Protein AF-A0A4R0X5X4-F1 (afdb_monomer_lite)

Organism: NCBI:txid1245441

Sequence (130 aa):
MLVESDMLDAAVVGQITTDLLATRAASIAVMLTLIAARRMDLDKRLDLARGTSANPRRRALILLMLWPALEPCEYTKSAFKRLLPDNHPSLAWVNAGPRENAEDALIDDLGDPAICREVLSWLNPGEAKS

Foldseek 3Di:
DLVCLVVDDPVVLVPLALVNLVPDFLLVSLVNLLSNLQPPDLVVNLRRLLSQLVDQARNLSLLSSLACVSVDDPVSLVSSCVSDPPPQQSSVLRVVAAPAQDDLVSCPRRHPSRNSVSSSVVRHDDDPPD

pLDDT: mean 85.96, std 11.37, range [34.91, 97.0]

Structure (mmCIF, N/CA/C/O backbone):
data_AF-A0A4R0X5X4-F1
#
_entry.id   AF-A0A4R0X5X4-F1
#
loop_
_atom_site.group_PDB
_atom_site.id
_atom_site.type_symbol
_atom_site.label_atom_id
_atom_site.label_alt_id
_atom_site.label_comp_id
_atom_site.label_asym_id
_atom_site.label_entity_id
_atom_site.label_seq_id
_atom_site.pdbx_PDB_ins_code
_atom_site.Cartn_x
_atom_site.Cartn_y
_atom_site.Cartn_z
_atom_site.occupancy
_atom_site.B_iso_or_equiv
_atom_site.auth_seq_id
_atom_site.auth_comp_id
_atom_site.auth_asym_id
_atom_site.auth_atom_id
_atom_site.pdbx_PDB_model_num
ATO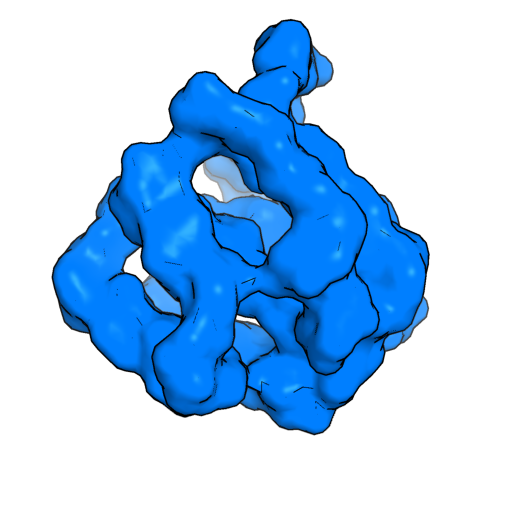M 1 N N . MET A 1 1 ? -9.105 12.149 -11.177 1.00 53.94 1 MET A N 1
ATOM 2 C CA . MET A 1 1 ? -9.581 11.644 -9.850 1.00 53.94 1 MET A CA 1
ATOM 3 C C . MET A 1 1 ? -8.776 12.078 -8.595 1.00 53.94 1 MET A C 1
ATOM 5 O O . MET A 1 1 ? -9.382 12.543 -7.638 1.00 53.94 1 MET A O 1
ATOM 9 N N . LEU A 1 2 ? -7.438 11.948 -8.521 1.00 61.84 2 LEU A N 1
ATOM 10 C CA . LEU A 1 2 ? -6.662 12.328 -7.307 1.00 61.84 2 LEU A CA 1
ATOM 11 C C . LEU A 1 2 ? -6.601 13.845 -7.036 1.00 61.84 2 LEU A C 1
ATOM 13 O O . LEU A 1 2 ? -6.479 14.256 -5.886 1.00 61.84 2 LEU A O 1
ATOM 17 N N . VAL A 1 3 ? -6.712 14.669 -8.079 1.00 62.16 3 VAL A N 1
ATOM 18 C CA . VAL A 1 3 ? -6.726 16.143 -7.985 1.00 62.16 3 VAL A CA 1
ATOM 19 C C . VAL A 1 3 ? -7.959 16.648 -7.227 1.00 62.16 3 VAL A C 1
ATOM 21 O O . VAL A 1 3 ? -7.859 17.557 -6.413 1.00 62.16 3 VAL A O 1
ATOM 24 N N . GLU A 1 4 ? -9.114 16.005 -7.408 1.00 70.88 4 GLU A N 1
ATOM 25 C CA . GLU A 1 4 ? -10.350 16.364 -6.696 1.00 70.88 4 GLU A CA 1
ATOM 26 C C . GLU A 1 4 ? -10.308 15.974 -5.217 1.00 70.88 4 GLU A C 1
ATOM 28 O O . GLU A 1 4 ? -11.067 16.510 -4.410 1.00 70.88 4 GLU A O 1
ATOM 33 N N . SER A 1 5 ? -9.386 15.079 -4.833 1.00 73.69 5 SER A N 1
ATOM 34 C CA . SER A 1 5 ? -9.227 14.707 -3.430 1.00 73.69 5 SER A CA 1
ATOM 35 C C . SER A 1 5 ? -8.875 15.904 -2.563 1.00 73.69 5 SER A C 1
ATOM 37 O O . SER A 1 5 ? -9.181 15.836 -1.383 1.00 73.69 5 SER A O 1
ATOM 39 N N . ASP A 1 6 ? -8.318 16.989 -3.121 1.00 75.75 6 ASP A N 1
ATOM 40 C CA . ASP A 1 6 ? -7.972 18.230 -2.418 1.00 75.75 6 ASP A CA 1
ATOM 41 C C . ASP A 1 6 ? -9.215 18.947 -1.835 1.00 75.75 6 ASP A C 1
ATOM 43 O O . ASP A 1 6 ? -9.098 19.687 -0.857 1.00 75.75 6 ASP A O 1
ATOM 47 N N . MET A 1 7 ? -10.419 18.640 -2.341 1.00 81.50 7 MET A N 1
ATOM 48 C CA . MET A 1 7 ? -11.700 19.138 -1.818 1.00 81.50 7 MET A CA 1
ATOM 49 C C . MET A 1 7 ? -12.227 18.358 -0.603 1.00 81.50 7 MET A C 1
ATOM 51 O O . MET A 1 7 ? -13.178 18.800 0.039 1.00 81.50 7 MET A O 1
ATOM 55 N N . LEU A 1 8 ? -11.646 17.196 -0.281 1.00 83.38 8 LEU A N 1
ATOM 56 C CA . LEU A 1 8 ? -12.080 16.407 0.872 1.00 83.38 8 LEU A CA 1
ATOM 57 C C . LEU A 1 8 ? -11.698 17.098 2.182 1.00 83.38 8 LEU A C 1
ATOM 59 O O . LEU A 1 8 ? -10.562 17.557 2.348 1.00 83.38 8 LEU A O 1
ATOM 63 N N . ASP A 1 9 ? -12.646 17.109 3.115 1.00 87.19 9 ASP A N 1
ATOM 64 C CA . ASP A 1 9 ? -12.456 17.632 4.462 1.00 87.19 9 ASP A CA 1
ATOM 65 C C . ASP A 1 9 ? -11.464 16.767 5.262 1.00 87.19 9 ASP A C 1
ATOM 67 O O . ASP A 1 9 ? -11.450 15.534 5.160 1.00 87.19 9 ASP A O 1
ATOM 71 N N . ALA A 1 10 ? -10.635 17.410 6.087 1.00 85.69 10 ALA A N 1
ATOM 72 C CA . ALA A 1 10 ? -9.619 16.730 6.888 1.00 85.69 10 ALA A CA 1
ATOM 73 C C . ALA A 1 10 ? -10.216 15.707 7.873 1.00 85.69 10 ALA A C 1
ATOM 75 O O . ALA A 1 10 ? -9.584 14.685 8.143 1.00 85.69 10 ALA A O 1
ATOM 76 N N . ALA A 1 11 ? -11.434 15.930 8.372 1.00 88.50 11 ALA A N 1
ATOM 77 C CA . ALA A 1 11 ? -12.153 14.984 9.218 1.00 88.50 11 ALA A CA 1
ATOM 78 C C . ALA A 1 11 ? -12.600 13.737 8.443 1.00 88.50 11 ALA A C 1
ATOM 80 O O . ALA A 1 11 ? -12.641 12.650 9.015 1.00 88.50 11 ALA A O 1
ATOM 81 N N . VAL A 1 12 ? -12.896 13.858 7.144 1.00 89.62 12 VAL A N 1
ATOM 82 C CA . VAL A 1 12 ? -13.203 12.705 6.280 1.00 89.62 12 VAL A CA 1
ATOM 83 C C . VAL A 1 12 ? -11.932 11.911 5.996 1.00 89.62 12 VAL A C 1
ATOM 85 O O . VAL A 1 12 ? -11.920 10.693 6.150 1.00 89.62 12 VAL A O 1
ATOM 88 N N . VAL A 1 13 ? -10.832 12.590 5.659 1.00 91.44 13 VAL A N 1
ATOM 89 C CA . VAL A 1 13 ? -9.526 11.934 5.465 1.00 91.44 13 VAL A CA 1
ATOM 90 C C . VAL A 1 13 ? -9.066 11.242 6.754 1.00 91.44 13 VAL A C 1
ATOM 92 O O . VAL A 1 13 ? -8.548 10.130 6.704 1.00 91.44 13 VAL A O 1
ATOM 95 N N . GLY A 1 14 ? -9.312 11.853 7.915 1.00 90.31 14 GLY A N 1
ATOM 96 C CA . GLY A 1 14 ? -8.992 11.286 9.226 1.00 90.31 14 GLY A CA 1
ATOM 97 C C . GLY A 1 14 ? -9.749 10.000 9.579 1.00 90.31 14 GLY A C 1
ATOM 98 O O . GLY A 1 14 ? -9.326 9.290 10.485 1.00 90.31 14 GLY A O 1
ATOM 99 N N . GLN A 1 15 ? -10.827 9.662 8.862 1.00 94.31 15 GLN A N 1
ATOM 100 C CA . GLN A 1 15 ? -11.547 8.392 9.033 1.00 94.31 15 GLN A CA 1
ATOM 101 C C . GLN A 1 15 ? -10.900 7.224 8.277 1.00 94.31 15 GLN A C 1
ATOM 103 O O . GLN A 1 15 ? -11.337 6.080 8.420 1.00 94.31 15 GLN A O 1
ATOM 108 N N . ILE A 1 16 ? -9.865 7.476 7.470 1.00 96.25 16 ILE A N 1
ATOM 109 C CA . ILE A 1 16 ? -9.124 6.415 6.791 1.00 96.25 16 ILE A CA 1
ATOM 110 C C . ILE A 1 16 ? -8.199 5.745 7.808 1.00 96.25 16 ILE A C 1
ATOM 112 O O . ILE A 1 16 ? -7.167 6.288 8.191 1.00 96.25 16 ILE A O 1
ATOM 116 N N . THR A 1 17 ? -8.579 4.548 8.242 1.00 96.38 17 THR A N 1
ATOM 117 C CA . THR A 1 17 ? -7.844 3.758 9.236 1.00 96.38 17 THR A CA 1
ATOM 118 C C . THR A 1 17 ? -7.321 2.453 8.647 1.00 96.38 17 THR A C 1
ATOM 120 O O . THR A 1 17 ? -7.784 1.988 7.602 1.00 96.38 17 THR A O 1
ATOM 123 N N . THR A 1 18 ? -6.382 1.817 9.348 1.00 96.62 18 THR A N 1
ATOM 124 C CA . THR A 1 18 ? -5.861 0.490 8.987 1.00 96.62 18 THR A CA 1
ATOM 125 C C . THR A 1 18 ? -6.980 -0.544 8.860 1.00 96.62 18 THR A C 1
ATOM 127 O O . THR A 1 18 ? -7.013 -1.295 7.887 1.00 96.62 18 THR A O 1
ATOM 130 N N . ASP A 1 19 ? -7.937 -0.547 9.791 1.00 96.75 19 ASP A N 1
ATOM 131 C CA . ASP A 1 19 ? -9.076 -1.473 9.774 1.00 96.75 19 ASP A CA 1
ATOM 132 C C . ASP A 1 19 ? -9.980 -1.242 8.561 1.00 96.75 19 ASP A C 1
ATOM 134 O O . ASP A 1 19 ? -10.474 -2.190 7.939 1.00 96.75 19 ASP A O 1
ATOM 138 N N . LEU A 1 20 ? -10.159 0.024 8.170 1.00 96.50 20 LEU A N 1
ATOM 139 C CA . LEU A 1 20 ? -10.897 0.359 6.963 1.00 96.50 20 LEU A CA 1
ATOM 140 C C . LEU A 1 20 ? -10.180 -0.190 5.721 1.00 96.50 20 LEU A C 1
ATOM 142 O O . LEU A 1 20 ? -10.811 -0.840 4.891 1.00 96.50 20 LEU A O 1
ATOM 146 N N . LEU A 1 21 ? -8.861 -0.012 5.609 1.00 96.94 21 LEU A N 1
ATOM 147 C CA . LEU A 1 21 ? -8.088 -0.576 4.494 1.00 96.94 21 LEU A CA 1
ATOM 148 C C . LEU A 1 21 ? -8.099 -2.114 4.489 1.00 96.94 21 LEU A C 1
ATOM 150 O O . LEU A 1 21 ? -8.141 -2.735 3.426 1.00 96.94 21 LEU A O 1
ATOM 154 N N . ALA A 1 22 ? -8.102 -2.738 5.668 1.00 96.19 22 ALA A N 1
ATOM 155 C CA . ALA A 1 22 ? -8.101 -4.189 5.816 1.00 96.19 22 ALA A CA 1
ATOM 156 C C . ALA A 1 22 ? -9.417 -4.842 5.370 1.00 96.19 22 ALA A C 1
ATOM 158 O O . ALA A 1 22 ? -9.396 -5.947 4.820 1.00 96.19 22 ALA A O 1
ATOM 159 N N . THR A 1 23 ? -10.548 -4.167 5.579 1.00 96.06 23 THR A N 1
ATOM 160 C CA . THR A 1 23 ? -11.895 -4.731 5.376 1.00 96.06 23 THR A CA 1
ATOM 161 C C . THR A 1 23 ? -12.521 -4.385 4.028 1.00 96.06 23 THR A C 1
ATOM 163 O O . THR A 1 23 ? -13.427 -5.085 3.574 1.00 96.06 23 THR A O 1
ATOM 166 N N . ARG A 1 24 ? -12.060 -3.327 3.353 1.00 97.00 24 ARG A N 1
ATOM 167 C CA . ARG A 1 24 ? -12.643 -2.885 2.077 1.00 97.00 24 ARG A CA 1
ATOM 168 C C . ARG A 1 24 ? -12.146 -3.697 0.882 1.00 97.00 24 ARG A C 1
ATOM 170 O O . ARG A 1 24 ? -11.086 -4.328 0.911 1.00 97.00 24 ARG A O 1
ATOM 177 N N . ALA A 1 25 ? -12.927 -3.663 -0.198 1.00 96.88 25 ALA A N 1
ATOM 178 C CA . ALA A 1 25 ? -12.529 -4.227 -1.486 1.00 96.88 25 ALA A CA 1
ATOM 179 C C . ALA A 1 25 ? -11.194 -3.625 -1.961 1.00 96.88 25 ALA A C 1
ATOM 181 O O . ALA A 1 25 ? -10.866 -2.494 -1.603 1.00 96.88 25 ALA A O 1
ATOM 182 N N . ALA A 1 26 ? -10.426 -4.378 -2.754 1.00 96.00 26 ALA A N 1
ATOM 183 C CA . ALA A 1 26 ? -9.070 -3.997 -3.152 1.00 96.00 26 ALA A CA 1
ATOM 184 C C . ALA A 1 26 ? -8.999 -2.613 -3.823 1.00 96.00 26 ALA A C 1
ATOM 186 O O . ALA A 1 26 ? -8.217 -1.771 -3.387 1.00 96.00 26 ALA A O 1
ATOM 187 N N . SER A 1 27 ? -9.884 -2.351 -4.787 1.00 95.06 27 SER A N 1
ATOM 188 C CA . SER A 1 27 ? -9.979 -1.067 -5.491 1.00 95.06 27 SER A CA 1
ATOM 189 C C . SER A 1 27 ? -10.273 0.108 -4.550 1.00 95.06 27 SER A C 1
ATOM 191 O O . SER A 1 27 ? -9.648 1.163 -4.642 1.00 95.06 27 SER A O 1
ATOM 193 N N . ILE A 1 28 ? -11.178 -0.084 -3.583 1.00 95.62 28 ILE A N 1
ATOM 194 C CA . ILE A 1 28 ? -11.510 0.934 -2.575 1.00 95.62 28 ILE A CA 1
ATOM 195 C C . ILE A 1 28 ? -10.316 1.173 -1.647 1.00 95.62 28 ILE A C 1
ATOM 197 O O . ILE A 1 28 ? -9.969 2.321 -1.389 1.00 95.62 28 ILE A O 1
ATOM 201 N N . ALA A 1 29 ? -9.675 0.111 -1.155 1.00 96.81 29 ALA A N 1
ATOM 202 C CA . ALA A 1 29 ? -8.514 0.230 -0.277 1.00 96.81 29 ALA A CA 1
ATOM 203 C C . ALA A 1 29 ? -7.377 1.004 -0.963 1.00 96.81 29 ALA A C 1
ATOM 205 O O . ALA A 1 29 ? -6.842 1.934 -0.372 1.00 96.81 29 ALA A O 1
ATOM 206 N N . VAL A 1 30 ? -7.083 0.698 -2.229 1.00 95.00 30 VAL A N 1
ATOM 207 C CA . VAL A 1 30 ? -6.085 1.416 -3.036 1.00 95.00 30 VAL A CA 1
ATOM 208 C C . VAL A 1 30 ? -6.420 2.901 -3.184 1.00 95.00 30 VAL A C 1
ATOM 210 O O . VAL A 1 30 ? -5.559 3.748 -2.944 1.00 95.00 30 VAL A O 1
ATOM 213 N N . MET A 1 31 ? -7.671 3.240 -3.501 1.00 93.44 31 MET A N 1
ATOM 214 C CA . MET A 1 31 ? -8.106 4.638 -3.598 1.00 93.44 31 MET A CA 1
ATOM 215 C C . MET A 1 31 ? -7.962 5.388 -2.271 1.00 93.44 31 MET A C 1
ATOM 217 O O . MET A 1 31 ? -7.438 6.502 -2.240 1.00 93.44 31 MET A O 1
ATOM 221 N N . LEU A 1 32 ? -8.381 4.775 -1.162 1.00 95.19 32 LEU A N 1
ATOM 222 C CA . LEU A 1 32 ? -8.238 5.361 0.171 1.00 95.19 32 LEU A CA 1
ATOM 223 C C . LEU A 1 32 ? -6.764 5.534 0.556 1.00 95.19 32 LEU A C 1
ATOM 225 O O . LEU A 1 32 ? -6.397 6.564 1.116 1.00 95.19 32 LEU A O 1
ATOM 229 N N . THR A 1 33 ? -5.907 4.571 0.214 1.00 95.31 33 THR A N 1
ATOM 230 C CA . THR A 1 33 ? -4.457 4.667 0.408 1.00 95.31 33 THR A CA 1
ATOM 231 C C . THR A 1 33 ? -3.866 5.844 -0.360 1.00 95.31 33 THR A C 1
ATOM 233 O O . THR A 1 33 ? -3.084 6.592 0.216 1.00 95.31 33 THR A O 1
ATOM 236 N N . LEU A 1 34 ? -4.254 6.057 -1.620 1.00 92.12 34 LEU A N 1
ATOM 237 C CA . LEU A 1 34 ? -3.783 7.191 -2.422 1.00 92.12 34 LEU A CA 1
ATOM 238 C C . LEU A 1 34 ? -4.248 8.538 -1.849 1.00 92.12 34 LEU A C 1
ATOM 240 O O . LEU A 1 34 ? -3.454 9.474 -1.755 1.00 92.12 34 LEU A O 1
ATOM 244 N N . ILE A 1 35 ? -5.507 8.629 -1.406 1.00 92.12 35 ILE A N 1
ATOM 245 C CA . ILE A 1 35 ? -6.035 9.823 -0.728 1.00 92.12 35 ILE A CA 1
ATOM 246 C C . ILE A 1 35 ? -5.245 10.095 0.555 1.00 92.12 35 ILE A C 1
ATOM 248 O O . ILE A 1 35 ? -4.789 11.218 0.769 1.00 92.12 35 ILE A O 1
ATOM 252 N N . ALA A 1 36 ? -5.027 9.075 1.388 1.00 92.44 36 ALA A N 1
ATOM 253 C CA . ALA A 1 36 ? -4.240 9.195 2.612 1.00 92.44 36 ALA A CA 1
ATOM 254 C C . ALA A 1 36 ? -2.796 9.630 2.315 1.00 92.44 36 ALA A C 1
ATOM 256 O O . ALA A 1 36 ? -2.270 10.546 2.946 1.00 92.44 36 ALA A O 1
ATOM 257 N N . ALA A 1 37 ? -2.177 9.027 1.303 1.00 90.00 37 ALA A N 1
ATOM 258 C CA . ALA A 1 37 ? -0.820 9.332 0.887 1.00 90.00 37 ALA A CA 1
ATOM 259 C C . ALA A 1 37 ? -0.657 10.745 0.305 1.00 90.00 37 ALA A C 1
ATOM 261 O O . ALA A 1 37 ? 0.447 11.276 0.310 1.00 90.00 37 ALA A O 1
ATOM 262 N N . ARG A 1 38 ? -1.732 11.381 -0.167 1.00 87.69 38 ARG A N 1
ATOM 263 C CA . ARG A 1 38 ? -1.704 12.776 -0.625 1.00 87.69 38 ARG A CA 1
ATOM 264 C C . ARG A 1 38 ? -2.075 13.767 0.478 1.00 87.69 38 ARG A C 1
ATOM 266 O O . ARG A 1 38 ? -1.434 14.805 0.598 1.00 87.69 38 ARG A O 1
ATOM 273 N N . ARG A 1 39 ? -3.112 13.468 1.265 1.00 89.44 39 ARG A N 1
ATOM 274 C CA . ARG A 1 39 ? -3.777 14.449 2.142 1.00 89.44 39 ARG A CA 1
ATOM 275 C C . ARG A 1 39 ? -3.398 14.348 3.619 1.00 89.44 39 ARG A C 1
ATOM 277 O O . ARG A 1 39 ? -3.545 15.339 4.327 1.00 89.44 39 ARG A O 1
ATOM 284 N N . MET A 1 40 ? -2.953 13.189 4.109 1.00 90.06 40 MET A N 1
ATOM 285 C CA . MET A 1 40 ? -2.568 13.065 5.52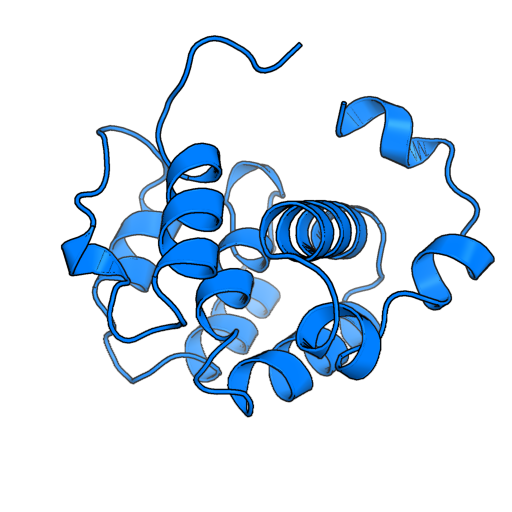0 1.00 90.06 40 MET A CA 1
ATOM 286 C C . MET A 1 40 ? -1.227 13.730 5.793 1.00 90.06 40 MET A C 1
ATOM 288 O O . MET A 1 40 ? -0.313 13.662 4.965 1.00 90.06 40 MET A O 1
ATOM 292 N N . ASP A 1 41 ? -1.100 14.286 6.996 1.00 88.06 41 ASP A N 1
ATOM 293 C CA . ASP A 1 41 ? 0.196 14.611 7.576 1.00 88.06 41 ASP A CA 1
ATOM 294 C C . ASP A 1 41 ? 1.082 13.359 7.703 1.00 88.06 41 ASP A C 1
ATOM 296 O O . ASP A 1 41 ? 0.627 12.213 7.610 1.00 88.06 41 ASP A O 1
ATOM 300 N N . LEU A 1 42 ? 2.382 13.596 7.861 1.00 85.19 42 LEU A N 1
ATOM 301 C CA . LEU A 1 42 ? 3.386 12.541 7.853 1.00 85.19 42 LEU A CA 1
ATOM 302 C C . LEU A 1 42 ? 3.176 11.520 8.979 1.00 85.19 42 LEU A C 1
ATOM 304 O O . LEU A 1 42 ? 3.313 10.324 8.727 1.00 85.19 42 LEU A O 1
ATOM 308 N N . ASP A 1 43 ? 2.824 11.974 10.181 1.00 88.12 43 ASP A N 1
ATOM 309 C CA . ASP A 1 43 ? 2.691 11.110 11.355 1.00 88.12 43 ASP A CA 1
ATOM 310 C C . ASP A 1 43 ? 1.518 10.142 11.188 1.00 88.12 43 ASP A C 1
ATOM 312 O O . ASP A 1 43 ? 1.697 8.925 11.278 1.00 88.12 43 ASP A O 1
ATOM 316 N N . LYS A 1 44 ? 0.338 10.648 10.804 1.00 91.12 44 LYS A N 1
ATOM 317 C CA . LYS A 1 44 ? -0.829 9.796 10.525 1.00 91.12 44 LYS A CA 1
ATOM 318 C C . LYS A 1 44 ? -0.576 8.832 9.376 1.00 91.12 44 LYS A C 1
ATOM 320 O O . LYS A 1 44 ? -1.004 7.679 9.423 1.00 91.12 44 LYS A O 1
ATOM 325 N N . ARG A 1 45 ? 0.131 9.285 8.339 1.00 91.12 45 ARG A N 1
ATOM 326 C CA . ARG A 1 45 ? 0.483 8.432 7.201 1.00 91.12 45 ARG A CA 1
ATOM 327 C C . ARG A 1 45 ? 1.429 7.309 7.619 1.00 91.12 45 ARG A C 1
ATOM 329 O O . ARG A 1 45 ? 1.252 6.182 7.165 1.00 91.12 45 ARG A O 1
ATOM 336 N N . LEU A 1 46 ? 2.409 7.597 8.477 1.00 90.38 46 LEU A N 1
ATOM 337 C CA . LEU A 1 46 ? 3.325 6.596 9.026 1.00 90.38 46 LEU A CA 1
ATOM 338 C C . LEU A 1 46 ? 2.594 5.576 9.897 1.00 90.38 46 LEU A C 1
ATOM 340 O O . LEU A 1 46 ? 2.862 4.382 9.778 1.00 90.38 46 LEU A O 1
ATOM 344 N N . ASP A 1 47 ? 1.655 6.015 10.729 1.00 92.81 47 ASP A N 1
ATOM 345 C CA . ASP A 1 47 ? 0.866 5.109 11.562 1.00 92.81 47 ASP A CA 1
ATOM 346 C C . ASP A 1 47 ? -0.040 4.204 10.721 1.00 92.81 47 ASP A C 1
ATOM 348 O O . ASP A 1 47 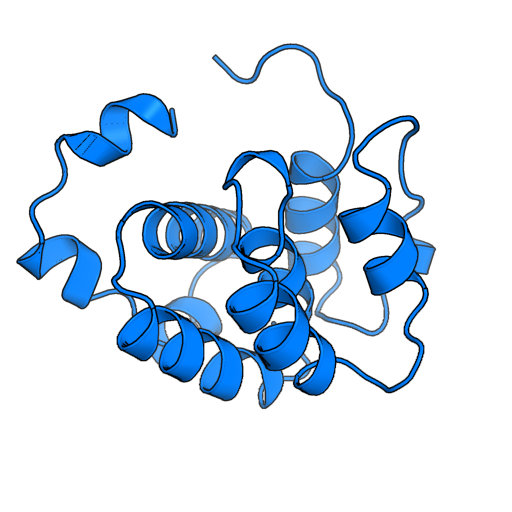? -0.078 2.988 10.936 1.00 92.81 47 ASP A O 1
ATOM 352 N N . LEU A 1 48 ? -0.680 4.757 9.686 1.00 94.50 48 LEU A N 1
ATOM 353 C CA . LEU A 1 48 ? -1.452 3.977 8.720 1.00 94.50 48 LEU A CA 1
ATOM 354 C C . LEU A 1 48 ? -0.567 2.957 7.985 1.00 94.50 48 LEU A C 1
ATOM 356 O O . LEU A 1 48 ? -0.960 1.802 7.804 1.00 94.50 48 LEU A O 1
ATOM 360 N N . ALA A 1 49 ? 0.648 3.352 7.598 1.00 93.12 49 ALA A N 1
ATOM 361 C CA . ALA A 1 49 ? 1.604 2.478 6.927 1.00 93.12 49 ALA A CA 1
ATOM 362 C C . ALA A 1 49 ? 2.092 1.338 7.828 1.00 93.12 49 ALA A C 1
ATOM 364 O O . ALA A 1 49 ? 2.157 0.196 7.377 1.00 93.12 49 ALA A O 1
ATOM 365 N N . ARG A 1 50 ? 2.383 1.622 9.104 1.00 93.62 50 ARG A N 1
ATOM 366 C CA . ARG A 1 50 ? 2.763 0.613 10.110 1.00 93.62 50 ARG A CA 1
ATOM 367 C C . ARG A 1 50 ? 1.647 -0.397 10.343 1.00 93.62 50 ARG A C 1
ATOM 369 O O . ARG A 1 50 ? 1.896 -1.597 10.368 1.00 93.62 50 ARG A O 1
ATOM 376 N N . GLY A 1 51 ? 0.409 0.074 10.488 1.00 94.31 51 GLY A N 1
ATOM 377 C CA . GLY A 1 51 ? -0.734 -0.824 10.627 1.00 94.31 51 GLY A CA 1
ATOM 378 C C . GLY A 1 51 ? -0.930 -1.692 9.382 1.00 94.31 51 GLY A C 1
ATOM 379 O O . GLY A 1 51 ? -1.181 -2.892 9.479 1.00 94.31 51 GLY A O 1
ATOM 380 N N . THR A 1 52 ? -0.761 -1.100 8.202 1.00 94.50 52 THR A N 1
ATOM 381 C CA . THR A 1 52 ? -0.913 -1.805 6.925 1.00 94.50 52 THR A CA 1
ATOM 382 C C . THR A 1 52 ? 0.202 -2.827 6.692 1.00 94.50 52 THR A C 1
ATOM 384 O O . THR A 1 52 ? -0.070 -3.910 6.179 1.00 94.50 52 THR A O 1
ATOM 387 N N . SER A 1 53 ? 1.440 -2.541 7.110 1.00 93.44 53 SER A N 1
ATOM 388 C CA . SER A 1 53 ? 2.577 -3.459 6.948 1.00 93.44 53 SER A CA 1
ATOM 389 C C . SER A 1 53 ? 2.463 -4.735 7.771 1.00 93.44 53 SER A C 1
ATOM 391 O O . SER A 1 53 ? 2.899 -5.804 7.322 1.00 93.44 53 SER A O 1
ATOM 393 N N . ALA A 1 54 ? 1.821 -4.633 8.936 1.00 93.12 54 ALA A N 1
ATOM 394 C CA . ALA A 1 54 ? 1.506 -5.759 9.801 1.00 93.12 54 ALA A CA 1
ATOM 395 C C . ALA A 1 54 ? 0.457 -6.706 9.190 1.00 93.12 54 ALA A C 1
ATOM 397 O O . ALA A 1 54 ? 0.369 -7.861 9.604 1.00 93.12 54 ALA A O 1
ATOM 398 N N . ASN A 1 55 ? -0.313 -6.259 8.190 1.00 94.69 55 ASN A N 1
ATOM 399 C CA . ASN A 1 55 ? -1.285 -7.094 7.495 1.00 94.69 55 ASN A CA 1
ATOM 400 C C . ASN A 1 55 ? -0.675 -7.688 6.208 1.00 94.69 55 ASN A C 1
ATOM 402 O O . ASN A 1 55 ? -0.589 -6.988 5.193 1.00 94.69 55 ASN A O 1
ATOM 406 N N . PRO A 1 56 ? -0.314 -8.987 6.186 1.00 92.38 56 PRO A N 1
ATOM 407 C CA . PRO A 1 56 ? 0.324 -9.603 5.023 1.00 92.38 56 PRO A CA 1
ATOM 408 C C . PRO A 1 56 ? -0.557 -9.581 3.768 1.00 92.38 56 PRO A C 1
ATOM 410 O O . PRO A 1 56 ? -0.029 -9.632 2.669 1.00 92.38 56 PRO A O 1
ATOM 413 N N . ARG A 1 57 ? -1.882 -9.438 3.906 1.00 95.12 57 ARG A N 1
ATOM 414 C CA . ARG A 1 57 ? -2.828 -9.393 2.777 1.00 95.12 57 ARG A CA 1
ATOM 415 C C . ARG A 1 57 ? -2.923 -8.008 2.131 1.00 95.12 57 ARG A C 1
ATOM 417 O O . ARG A 1 57 ? -3.543 -7.865 1.078 1.00 95.12 57 ARG A O 1
ATOM 424 N N . ARG A 1 58 ? -2.364 -6.975 2.775 1.00 96.06 58 ARG A N 1
ATOM 425 C CA . ARG A 1 58 ? -2.509 -5.558 2.389 1.00 96.06 58 ARG A CA 1
ATOM 426 C C . ARG A 1 58 ? -1.184 -4.805 2.259 1.00 96.06 58 ARG A C 1
ATOM 428 O O . ARG A 1 58 ? -1.204 -3.634 1.887 1.00 96.06 58 ARG A O 1
ATOM 435 N N . ARG A 1 59 ? -0.046 -5.442 2.538 1.00 95.31 59 ARG A N 1
ATOM 436 C CA . ARG A 1 59 ? 1.275 -4.797 2.617 1.00 95.31 59 ARG A CA 1
ATOM 437 C C . ARG A 1 59 ? 1.677 -4.065 1.324 1.00 95.31 59 ARG A C 1
ATOM 439 O O . ARG A 1 59 ? 2.332 -3.029 1.404 1.00 95.31 59 ARG A O 1
ATOM 446 N N . ALA A 1 60 ? 1.209 -4.506 0.157 1.00 94.69 60 ALA A N 1
ATOM 447 C CA . ALA A 1 60 ? 1.450 -3.864 -1.138 1.00 94.69 60 ALA A CA 1
ATOM 448 C C . ALA A 1 60 ? 0.963 -2.402 -1.201 1.00 94.69 60 ALA A C 1
ATOM 450 O O . ALA A 1 60 ? 1.528 -1.599 -1.941 1.00 94.69 60 ALA A O 1
ATOM 451 N N . LEU A 1 61 ? -0.030 -2.014 -0.389 1.00 95.38 61 LEU A N 1
ATOM 452 C CA . LEU A 1 61 ? -0.525 -0.633 -0.314 1.00 95.38 61 LEU A CA 1
ATOM 453 C C . LEU A 1 61 ? 0.565 0.371 0.113 1.00 95.38 61 LEU A C 1
ATOM 455 O O . LEU A 1 61 ? 0.505 1.538 -0.266 1.00 95.38 61 LEU A O 1
ATOM 459 N N . ILE A 1 62 ? 1.595 -0.072 0.843 1.00 93.62 62 ILE A N 1
ATOM 460 C CA . ILE A 1 62 ? 2.730 0.774 1.259 1.00 93.62 62 ILE A CA 1
ATOM 461 C C . ILE A 1 62 ? 3.453 1.368 0.045 1.00 93.62 62 ILE A C 1
ATOM 463 O O . ILE A 1 62 ? 3.942 2.496 0.106 1.00 93.62 62 ILE A O 1
ATOM 467 N N . LEU A 1 63 ? 3.482 0.646 -1.079 1.00 91.62 63 LEU A N 1
ATOM 468 C CA . LEU A 1 63 ? 4.134 1.100 -2.309 1.00 91.62 63 LEU A CA 1
ATOM 469 C C . LEU A 1 63 ? 3.477 2.361 -2.877 1.00 91.62 63 LEU A C 1
ATOM 471 O O . LEU A 1 63 ? 4.172 3.239 -3.381 1.00 91.62 63 LEU A O 1
ATOM 475 N N . LEU A 1 64 ? 2.158 2.500 -2.716 1.00 90.75 64 LEU A N 1
ATOM 476 C CA . LEU A 1 64 ? 1.421 3.692 -3.143 1.00 90.75 64 LEU A CA 1
ATOM 477 C C . LEU A 1 64 ? 1.736 4.906 -2.264 1.00 90.75 64 LEU A C 1
ATOM 479 O O . LEU A 1 64 ? 1.707 6.032 -2.745 1.00 90.75 64 LEU A O 1
ATOM 483 N N . MET A 1 65 ? 2.079 4.694 -0.992 1.00 89.62 65 MET A N 1
ATOM 484 C CA . MET A 1 65 ? 2.499 5.770 -0.087 1.00 89.62 65 MET A CA 1
ATOM 485 C C . MET A 1 65 ? 3.942 6.233 -0.336 1.00 89.62 65 MET A C 1
ATOM 487 O O . MET A 1 65 ? 4.306 7.347 0.038 1.00 89.62 65 MET A O 1
ATOM 491 N N . LEU A 1 66 ? 4.750 5.385 -0.976 1.00 85.00 66 LEU A N 1
ATOM 492 C CA . LEU A 1 66 ? 6.124 5.659 -1.405 1.00 85.00 66 LEU A CA 1
ATOM 493 C C . LEU A 1 66 ? 6.216 6.252 -2.820 1.00 85.00 66 LEU A C 1
ATOM 495 O O . LEU A 1 66 ? 7.315 6.563 -3.279 1.00 85.00 66 LEU A O 1
ATOM 499 N N . TRP A 1 67 ? 5.085 6.385 -3.512 1.00 79.44 67 TRP A N 1
ATOM 500 C CA . TRP A 1 67 ? 5.039 6.714 -4.928 1.00 79.44 67 TRP A CA 1
ATOM 501 C C . TRP A 1 67 ? 5.720 8.055 -5.261 1.00 79.44 67 TRP A C 1
ATOM 503 O O . TRP A 1 67 ? 5.356 9.071 -4.662 1.00 79.44 67 TRP A O 1
ATOM 513 N N . PRO A 1 68 ? 6.648 8.123 -6.241 1.00 67.69 68 PRO A N 1
ATOM 514 C CA . PRO A 1 68 ? 7.381 9.352 -6.555 1.00 67.69 68 PRO A CA 1
ATOM 515 C C . PRO A 1 68 ? 6.505 10.541 -6.939 1.00 67.69 68 PRO A C 1
ATOM 517 O O . PRO A 1 68 ? 6.875 11.670 -6.638 1.00 67.69 68 PRO A O 1
ATOM 520 N N . ALA A 1 69 ? 5.336 10.312 -7.551 1.00 68.31 69 ALA A N 1
ATOM 521 C CA . ALA A 1 69 ? 4.424 11.404 -7.908 1.00 68.31 69 ALA A CA 1
ATOM 522 C C . ALA A 1 69 ? 3.774 12.084 -6.685 1.00 68.31 69 ALA A C 1
ATOM 524 O O . ALA A 1 69 ? 3.078 13.084 -6.836 1.00 68.31 69 ALA A O 1
ATOM 525 N N . LEU A 1 70 ? 3.980 11.546 -5.479 1.00 70.88 70 LEU A N 1
ATOM 526 C CA . LEU A 1 70 ? 3.615 12.189 -4.216 1.00 70.88 70 LEU A CA 1
ATOM 527 C C . LEU A 1 70 ? 4.756 13.030 -3.625 1.00 70.88 70 LEU A C 1
ATOM 529 O O . LEU A 1 70 ? 4.593 13.574 -2.536 1.00 70.88 70 LEU A O 1
ATOM 533 N N . GLU A 1 71 ? 5.906 13.083 -4.303 1.00 72.19 71 GLU A N 1
ATOM 534 C CA . GLU A 1 71 ? 7.110 13.820 -3.903 1.00 72.19 71 GLU A CA 1
ATOM 535 C C . GLU A 1 71 ? 7.510 13.613 -2.424 1.00 72.19 71 GLU A C 1
ATOM 537 O O . GLU A 1 71 ? 7.746 14.578 -1.692 1.00 72.19 71 GLU A O 1
ATOM 542 N N . PRO A 1 72 ? 7.595 12.359 -1.926 1.00 72.50 72 PRO A N 1
ATOM 543 C CA . PRO A 1 72 ? 7.950 12.120 -0.533 1.00 72.50 72 PRO A CA 1
ATOM 544 C C . PRO A 1 72 ? 9.381 12.596 -0.248 1.00 72.50 72 PRO A C 1
ATOM 546 O O . PRO A 1 72 ? 10.306 12.326 -1.020 1.00 72.50 72 PRO A O 1
ATOM 549 N N . CYS A 1 73 ? 9.591 13.251 0.896 1.00 76.56 73 CYS A N 1
ATOM 550 C CA . CYS A 1 73 ? 10.934 13.635 1.327 1.00 76.56 73 CYS A CA 1
ATOM 551 C C . CYS A 1 73 ? 11.781 12.397 1.685 1.00 76.56 73 CYS A C 1
ATOM 553 O O . CYS A 1 73 ? 11.257 11.312 1.959 1.00 76.56 73 CYS A O 1
ATOM 555 N N . GLU A 1 74 ? 13.109 12.546 1.718 1.00 79.69 74 GLU A N 1
ATOM 556 C CA . GLU A 1 74 ? 14.034 11.431 1.995 1.00 79.69 74 GLU A CA 1
ATOM 557 C C . GLU A 1 74 ? 13.781 10.746 3.347 1.00 79.69 74 GLU A C 1
ATOM 559 O O . GLU A 1 74 ? 13.932 9.526 3.476 1.00 79.69 74 GLU A O 1
ATOM 564 N N . TYR A 1 75 ? 13.322 11.507 4.345 1.00 81.31 75 TYR A N 1
ATOM 565 C CA . TYR A 1 75 ? 12.913 10.955 5.634 1.00 81.31 75 TYR A CA 1
ATOM 566 C C . TYR A 1 75 ? 11.717 10.001 5.485 1.00 81.31 75 TYR A C 1
ATOM 568 O O . TYR A 1 75 ? 11.773 8.866 5.960 1.00 81.31 75 TYR A O 1
ATOM 576 N N . THR A 1 76 ? 10.668 10.416 4.767 1.00 77.81 76 THR A N 1
ATOM 577 C CA . THR A 1 76 ? 9.489 9.583 4.490 1.00 77.81 76 THR A CA 1
ATOM 578 C C . THR A 1 76 ? 9.882 8.324 3.726 1.00 77.81 76 THR 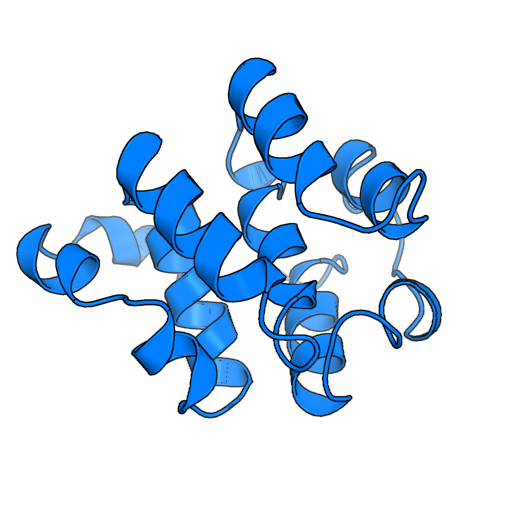A C 1
ATOM 580 O O . THR A 1 76 ? 9.532 7.225 4.146 1.00 77.81 76 THR A O 1
ATOM 583 N N . LYS A 1 77 ? 10.694 8.436 2.669 1.00 81.00 77 LYS A N 1
ATOM 584 C CA . LYS A 1 77 ? 11.177 7.255 1.933 1.00 81.00 77 LYS A CA 1
ATOM 585 C C . LYS A 1 77 ? 11.891 6.271 2.859 1.00 81.00 77 LYS A C 1
ATOM 587 O O . LYS A 1 77 ? 11.620 5.074 2.814 1.00 81.00 77 LYS A O 1
ATOM 592 N N . SER A 1 78 ? 12.774 6.770 3.721 1.00 84.31 78 SER A N 1
ATOM 593 C CA . SER A 1 78 ? 13.544 5.945 4.658 1.00 84.31 78 SER A CA 1
ATOM 594 C C . SER A 1 78 ? 12.662 5.254 5.698 1.00 84.31 78 SER A C 1
ATOM 596 O O . SER A 1 78 ? 12.875 4.081 6.001 1.00 84.31 78 SER A O 1
ATOM 598 N N . ALA A 1 79 ? 11.661 5.954 6.234 1.00 84.56 79 ALA A N 1
ATOM 599 C CA . ALA A 1 79 ? 10.753 5.405 7.234 1.00 84.56 79 ALA A CA 1
ATOM 600 C C . ALA A 1 79 ? 9.861 4.295 6.657 1.00 84.56 79 ALA A C 1
ATOM 602 O O . ALA A 1 79 ? 9.710 3.245 7.274 1.00 84.56 79 ALA A O 1
ATOM 603 N N . PHE A 1 80 ? 9.334 4.493 5.449 1.00 82.69 80 PHE A N 1
ATOM 604 C CA . PHE A 1 80 ? 8.471 3.521 4.778 1.00 82.69 80 PHE A CA 1
ATOM 605 C C . PHE A 1 80 ? 9.247 2.322 4.216 1.00 82.69 80 PHE A C 1
ATOM 607 O O . PHE A 1 80 ? 8.737 1.205 4.250 1.00 82.69 80 PHE A O 1
ATOM 614 N N . LYS A 1 81 ? 10.501 2.512 3.773 1.00 83.62 81 LYS A N 1
ATOM 615 C CA . LYS A 1 81 ? 11.395 1.411 3.362 1.00 83.62 81 LYS A CA 1
ATOM 616 C C . LYS A 1 81 ? 11.551 0.349 4.452 1.00 83.62 81 LYS A C 1
ATOM 618 O O . LYS A 1 81 ? 11.552 -0.831 4.140 1.00 83.62 81 LYS A O 1
ATOM 623 N N . ARG A 1 82 ? 11.614 0.765 5.721 1.00 86.50 82 ARG A N 1
ATOM 624 C CA . ARG A 1 82 ? 11.730 -0.135 6.885 1.00 86.50 82 ARG A CA 1
ATOM 625 C C . ARG A 1 82 ? 10.450 -0.920 7.202 1.00 86.50 82 ARG A C 1
ATOM 627 O O . ARG A 1 82 ? 10.468 -1.753 8.098 1.00 86.50 82 ARG A O 1
ATOM 634 N N . LEU A 1 83 ? 9.334 -0.617 6.535 1.00 88.31 83 LEU A N 1
ATOM 635 C CA . LEU A 1 83 ? 8.053 -1.307 6.726 1.00 88.31 83 LEU A CA 1
ATOM 636 C C . LEU A 1 83 ? 7.834 -2.441 5.717 1.00 88.31 83 LEU A C 1
ATOM 638 O O . LEU A 1 83 ? 6.863 -3.186 5.839 1.00 88.31 83 LEU A O 1
ATOM 642 N N . LEU A 1 84 ? 8.705 -2.555 4.718 1.00 85.81 84 LEU A N 1
ATOM 643 C CA . LEU A 1 84 ? 8.701 -3.635 3.740 1.00 85.81 84 LEU A CA 1
ATOM 644 C C . LEU A 1 84 ? 9.792 -4.656 4.085 1.00 85.81 84 LEU A C 1
ATOM 646 O O . LEU A 1 84 ? 10.704 -4.323 4.844 1.00 85.81 84 LEU A O 1
ATOM 650 N N . PRO A 1 85 ? 9.706 -5.892 3.558 1.00 84.31 85 PRO A N 1
ATOM 651 C CA . PRO A 1 85 ? 10.789 -6.858 3.692 1.00 84.31 85 PRO A CA 1
ATOM 652 C C . PRO A 1 85 ? 12.124 -6.260 3.229 1.00 84.31 85 PRO A C 1
ATOM 654 O O . PRO A 1 85 ? 12.171 -5.476 2.273 1.00 84.31 85 PRO A O 1
ATOM 657 N N . ASP A 1 86 ? 13.209 -6.623 3.910 1.00 80.94 86 ASP A N 1
ATOM 658 C CA . ASP A 1 86 ? 14.534 -6.085 3.607 1.00 80.94 86 ASP A CA 1
ATOM 659 C C . ASP A 1 86 ? 14.920 -6.360 2.147 1.00 80.94 86 ASP A C 1
ATOM 661 O O . ASP A 1 86 ? 14.785 -7.476 1.649 1.00 80.94 86 ASP A O 1
ATOM 665 N N . ASN A 1 87 ? 15.420 -5.325 1.461 1.00 75.06 87 ASN A N 1
ATOM 666 C CA . ASN A 1 87 ? 15.838 -5.374 0.054 1.00 75.06 87 ASN A CA 1
ATOM 667 C C . ASN A 1 87 ? 14.762 -5.872 -0.926 1.00 75.06 87 ASN A C 1
ATOM 669 O O . ASN A 1 87 ? 15.094 -6.400 -1.988 1.00 75.06 87 ASN A O 1
ATOM 673 N N . HIS A 1 88 ? 13.481 -5.673 -0.604 1.00 88.25 88 HIS A N 1
ATOM 674 C CA . HIS A 1 88 ? 12.406 -6.090 -1.493 1.00 88.25 88 HIS A CA 1
ATOM 675 C C . HIS A 1 88 ? 12.513 -5.417 -2.883 1.00 88.25 88 HIS A C 1
ATOM 677 O O . HIS A 1 88 ? 12.614 -4.185 -2.940 1.00 88.25 88 HIS A O 1
ATOM 683 N N . PRO A 1 89 ? 12.444 -6.163 -4.007 1.00 87.31 89 PRO A N 1
ATOM 684 C CA . PRO A 1 89 ? 12.617 -5.614 -5.359 1.00 87.31 89 PRO A CA 1
ATOM 685 C C . PRO A 1 89 ? 11.688 -4.438 -5.689 1.00 87.31 89 PRO A C 1
ATOM 687 O O . PRO A 1 89 ? 12.091 -3.476 -6.349 1.00 87.31 89 PRO A O 1
ATOM 690 N N . SER A 1 90 ? 10.463 -4.458 -5.158 1.00 87.94 90 SER A N 1
ATOM 691 C CA . SER A 1 90 ? 9.487 -3.377 -5.341 1.00 87.94 90 SER A CA 1
ATOM 692 C C . SER A 1 90 ? 9.951 -2.018 -4.804 1.00 87.94 90 SER A C 1
ATOM 694 O O . SER A 1 90 ? 9.537 -0.984 -5.324 1.00 87.94 90 SER A O 1
ATOM 696 N N . LEU A 1 91 ? 10.858 -1.980 -3.819 1.00 85.19 91 LEU A N 1
ATOM 697 C CA . LEU A 1 91 ? 11.442 -0.729 -3.336 1.00 85.19 91 LEU A CA 1
ATOM 698 C C . LEU A 1 91 ? 12.315 -0.073 -4.403 1.00 85.19 91 LEU A C 1
ATOM 700 O O . LEU A 1 91 ? 12.220 1.136 -4.613 1.00 85.19 91 LEU A O 1
ATOM 704 N N . ALA A 1 92 ? 13.181 -0.845 -5.061 1.00 83.12 92 ALA A N 1
ATOM 705 C CA . ALA A 1 92 ? 14.034 -0.326 -6.127 1.00 83.12 92 ALA A CA 1
ATOM 706 C C . ALA A 1 92 ? 13.174 0.215 -7.275 1.00 83.12 92 ALA A C 1
ATOM 708 O O . ALA A 1 92 ? 13.400 1.333 -7.740 1.00 83.12 92 ALA A O 1
ATOM 709 N N . TRP A 1 93 ? 12.129 -0.534 -7.630 1.00 84.44 93 TRP A N 1
ATOM 710 C CA . TRP A 1 93 ? 11.162 -0.153 -8.650 1.00 84.44 93 TRP A CA 1
ATOM 711 C C . TRP A 1 93 ? 10.469 1.177 -8.314 1.00 84.44 93 TRP A C 1
ATOM 713 O O . TRP A 1 93 ? 10.519 2.122 -9.101 1.00 84.44 93 TRP A O 1
ATOM 723 N N . VAL A 1 94 ? 9.892 1.309 -7.111 1.00 82.12 94 VAL A N 1
ATOM 724 C CA . VAL A 1 94 ? 9.161 2.531 -6.722 1.00 82.12 94 VAL A CA 1
ATOM 725 C C . VAL A 1 94 ? 10.091 3.743 -6.691 1.00 82.12 94 VAL A C 1
ATOM 727 O O . VAL A 1 94 ? 9.690 4.819 -7.117 1.00 82.12 94 VAL A O 1
ATOM 730 N N . ASN A 1 95 ? 11.347 3.588 -6.260 1.00 78.44 95 ASN A N 1
ATOM 731 C CA . ASN A 1 95 ? 12.311 4.696 -6.265 1.00 78.44 95 ASN A CA 1
ATOM 732 C C . ASN A 1 95 ? 12.753 5.110 -7.679 1.00 78.44 95 ASN A C 1
ATOM 734 O O . ASN A 1 95 ? 13.027 6.289 -7.895 1.00 78.44 95 ASN A O 1
ATOM 738 N N . ALA A 1 96 ? 12.848 4.168 -8.622 1.00 80.00 96 ALA A N 1
ATOM 739 C CA . ALA A 1 96 ? 13.210 4.459 -10.012 1.00 80.00 96 ALA A CA 1
ATOM 740 C C . ALA A 1 96 ? 12.100 5.220 -10.762 1.00 80.00 96 ALA A C 1
ATOM 742 O O . ALA A 1 96 ? 12.384 5.939 -11.729 1.00 80.00 96 ALA A O 1
ATOM 743 N N . GLY A 1 97 ? 10.861 5.084 -10.281 1.00 71.94 97 GLY A N 1
ATOM 744 C CA . GLY A 1 97 ? 9.658 5.589 -10.926 1.00 71.94 97 GLY A CA 1
ATOM 745 C C . GLY A 1 97 ? 9.228 4.722 -12.116 1.00 71.94 97 GLY A C 1
ATOM 746 O O . GLY A 1 97 ? 10.028 3.949 -12.648 1.00 71.94 97 GLY A O 1
ATOM 747 N N . PRO A 1 98 ? 7.965 4.847 -12.553 1.00 69.12 98 PRO A N 1
ATOM 748 C CA . PRO A 1 98 ? 7.412 4.054 -13.649 1.00 69.12 98 PRO A CA 1
ATOM 749 C C . PRO A 1 98 ? 8.086 4.403 -14.979 1.00 69.12 98 PRO A C 1
ATOM 751 O O . PRO A 1 98 ? 7.720 5.376 -15.637 1.00 69.12 98 PRO A O 1
ATOM 754 N N . ARG A 1 99 ? 9.082 3.617 -15.386 1.00 70.69 99 ARG A N 1
ATOM 755 C CA . ARG A 1 99 ? 9.684 3.694 -16.733 1.00 70.69 99 ARG A CA 1
ATOM 756 C C . ARG A 1 99 ? 9.201 2.575 -17.649 1.00 70.69 99 ARG A C 1
ATOM 758 O O . ARG A 1 99 ? 9.206 2.730 -18.863 1.00 70.69 99 ARG A O 1
ATOM 765 N N . GLU A 1 100 ? 8.772 1.476 -17.046 1.00 79.81 100 GLU A N 1
ATOM 766 C CA . GLU A 1 100 ? 8.285 0.259 -17.683 1.00 79.81 100 GLU A CA 1
ATOM 767 C C . GLU A 1 100 ? 7.201 -0.376 -16.805 1.00 79.81 100 GLU A C 1
ATOM 769 O O . GLU A 1 100 ? 7.027 0.011 -15.645 1.00 79.81 100 GLU A O 1
ATOM 774 N N . ASN A 1 101 ? 6.459 -1.335 -17.357 1.00 82.56 101 ASN A N 1
ATOM 775 C CA . ASN A 1 101 ? 5.458 -2.072 -16.593 1.00 82.56 101 ASN A CA 1
ATOM 776 C C . ASN A 1 101 ? 6.149 -3.070 -15.656 1.00 82.56 101 ASN A C 1
ATOM 778 O O . ASN A 1 101 ? 6.879 -3.944 -16.113 1.00 82.56 101 ASN A O 1
ATOM 782 N N . ALA A 1 102 ? 5.882 -2.966 -14.357 1.00 85.94 102 ALA A N 1
ATOM 783 C CA . ALA A 1 102 ? 6.143 -4.025 -13.397 1.00 85.94 102 ALA A CA 1
ATOM 784 C C . ALA A 1 102 ? 5.309 -5.269 -13.717 1.00 85.94 102 ALA A C 1
ATOM 786 O O . ALA A 1 102 ? 4.107 -5.173 -13.988 1.00 85.94 102 ALA A O 1
ATOM 787 N N . GLU A 1 103 ? 5.952 -6.426 -13.611 1.00 87.12 103 GLU A N 1
ATOM 788 C CA . GLU A 1 103 ? 5.306 -7.735 -13.643 1.00 87.12 103 GLU A CA 1
ATOM 789 C C . GLU A 1 103 ? 4.657 -8.070 -12.292 1.00 87.12 103 GLU A C 1
ATOM 791 O O . GLU A 1 103 ? 5.086 -7.583 -11.244 1.00 87.12 103 GLU A O 1
ATOM 796 N N . ASP A 1 104 ? 3.659 -8.958 -12.309 1.00 86.44 104 ASP A N 1
ATOM 797 C CA . ASP A 1 104 ? 2.935 -9.397 -11.107 1.00 86.44 104 ASP A CA 1
ATOM 798 C C . ASP A 1 104 ? 3.872 -9.955 -10.019 1.00 86.44 104 ASP A C 1
ATOM 800 O O . ASP A 1 104 ? 3.699 -9.648 -8.837 1.00 86.44 104 ASP A O 1
ATOM 804 N N . ALA A 1 105 ? 4.915 -10.686 -10.430 1.00 89.12 105 ALA A N 1
ATOM 805 C CA . ALA A 1 105 ? 5.930 -11.275 -9.553 1.00 89.12 105 ALA A CA 1
ATOM 806 C C . ALA A 1 105 ? 6.743 -10.241 -8.749 1.00 89.12 105 ALA A C 1
ATOM 808 O O . ALA A 1 105 ? 7.481 -10.603 -7.839 1.00 89.12 105 ALA A O 1
ATOM 809 N N . LEU A 1 106 ? 6.643 -8.945 -9.073 1.00 90.25 106 LEU A N 1
ATOM 810 C CA . LEU A 1 106 ? 7.325 -7.893 -8.323 1.00 90.25 106 LEU A CA 1
ATOM 811 C C . LEU A 1 106 ? 6.754 -7.716 -6.909 1.00 90.25 106 LEU A C 1
ATOM 813 O O . LEU A 1 106 ? 7.468 -7.219 -6.038 1.00 90.25 106 LEU A O 1
ATOM 817 N N . ILE A 1 107 ? 5.461 -8.003 -6.707 1.00 93.12 107 ILE A N 1
ATOM 818 C CA . ILE A 1 107 ? 4.745 -7.675 -5.462 1.00 93.12 107 ILE A CA 1
ATOM 819 C C . ILE A 1 107 ? 3.755 -8.757 -5.004 1.00 93.12 107 ILE A C 1
ATOM 821 O O . ILE A 1 107 ? 2.927 -8.487 -4.130 1.00 93.12 107 ILE A O 1
ATOM 825 N N . ASP A 1 108 ? 3.763 -9.939 -5.615 1.00 92.94 108 ASP A N 1
ATOM 826 C CA . ASP A 1 108 ? 2.804 -11.016 -5.335 1.00 92.94 108 ASP A 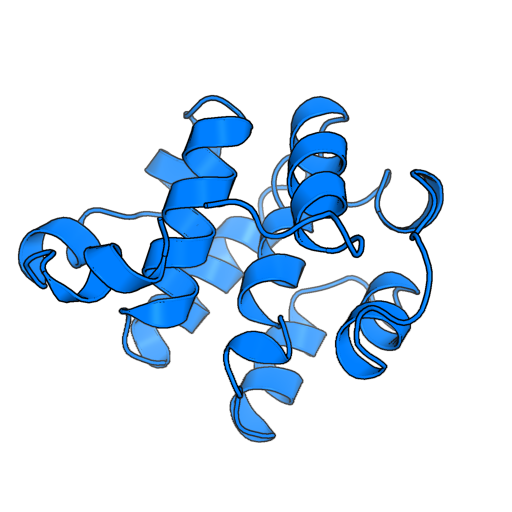CA 1
ATOM 827 C C . ASP A 1 108 ? 2.905 -11.575 -3.903 1.00 92.94 108 ASP A C 1
ATOM 829 O O . ASP A 1 108 ? 1.920 -12.074 -3.362 1.00 92.94 108 ASP A O 1
ATOM 833 N N . ASP A 1 109 ? 4.050 -11.402 -3.248 1.00 93.06 109 ASP A N 1
ATOM 834 C CA . ASP A 1 109 ? 4.315 -11.745 -1.851 1.00 93.06 109 ASP A CA 1
ATOM 835 C C . ASP A 1 109 ? 3.889 -10.648 -0.848 1.00 93.06 109 ASP A C 1
ATOM 837 O O . ASP A 1 109 ? 3.874 -10.864 0.371 1.00 93.06 109 ASP A O 1
ATOM 841 N N . LEU A 1 110 ? 3.516 -9.461 -1.340 1.00 93.31 110 LEU A N 1
ATOM 842 C CA . LEU A 1 110 ? 3.138 -8.307 -0.520 1.00 93.31 110 LEU A CA 1
ATOM 843 C C . LEU A 1 110 ? 1.625 -8.193 -0.283 1.00 93.31 110 LEU A C 1
ATOM 845 O O . LEU A 1 110 ? 1.175 -7.237 0.354 1.00 93.31 110 LEU A O 1
ATOM 849 N N . GLY A 1 111 ? 0.797 -9.108 -0.773 1.00 93.44 111 GLY A N 1
ATOM 850 C CA . GLY A 1 111 ? -0.642 -8.996 -0.570 1.00 93.44 111 GLY A CA 1
ATOM 851 C C . GLY A 1 111 ? -1.454 -10.108 -1.197 1.00 93.44 111 GLY A C 1
ATOM 852 O O . GLY A 1 111 ? -0.940 -10.999 -1.861 1.00 93.44 111 GLY A O 1
ATOM 853 N N . ASP A 1 112 ? -2.769 -10.031 -1.008 1.00 95.12 112 ASP A N 1
ATOM 854 C CA . ASP A 1 112 ? -3.668 -10.882 -1.779 1.00 95.12 112 ASP A CA 1
ATOM 855 C C . ASP A 1 112 ? -3.622 -10.486 -3.271 1.00 95.12 112 ASP A C 1
ATOM 857 O O . ASP A 1 112 ? -3.524 -9.291 -3.579 1.00 95.12 112 ASP A O 1
ATOM 861 N N . PRO A 1 113 ? -3.836 -11.429 -4.211 1.00 95.44 113 PRO A N 1
ATOM 862 C CA . PRO A 1 113 ? -3.723 -11.166 -5.650 1.00 95.44 113 PRO A CA 1
ATOM 863 C C . PRO A 1 113 ? -4.556 -9.979 -6.155 1.00 95.44 113 PRO A C 1
ATOM 865 O O . PRO A 1 113 ? -4.135 -9.245 -7.046 1.00 95.44 113 PRO A O 1
ATOM 868 N N . ALA A 1 114 ? -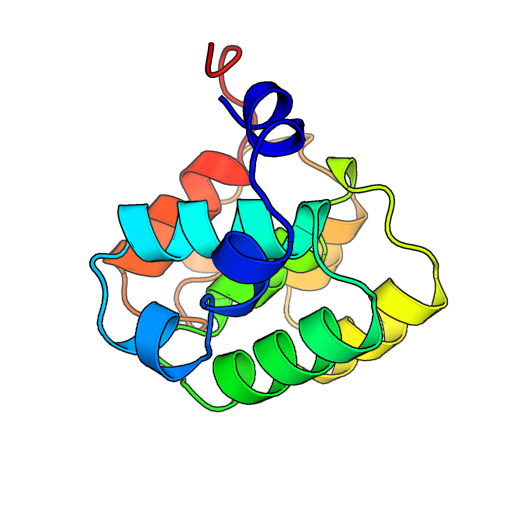5.741 -9.761 -5.575 1.00 95.88 114 ALA A N 1
ATOM 869 C CA . ALA A 1 114 ? -6.598 -8.633 -5.933 1.00 95.88 114 ALA A CA 1
ATOM 870 C C . ALA A 1 114 ? -5.984 -7.280 -5.538 1.00 95.88 114 ALA A C 1
ATOM 872 O O . ALA A 1 114 ? -6.090 -6.318 -6.291 1.00 95.88 114 ALA A O 1
ATOM 873 N N . ILE A 1 115 ? -5.331 -7.205 -4.375 1.00 96.62 115 ILE A N 1
ATOM 874 C CA . ILE A 1 115 ? -4.641 -5.993 -3.923 1.00 96.62 115 ILE A CA 1
ATOM 875 C C . ILE A 1 115 ? -3.414 -5.727 -4.782 1.00 96.62 115 ILE A C 1
ATOM 877 O O . ILE A 1 115 ? -3.230 -4.596 -5.224 1.00 96.62 115 ILE A O 1
ATOM 881 N N . CYS A 1 116 ? -2.620 -6.758 -5.063 1.00 95.31 116 CYS A N 1
ATOM 882 C CA . CYS A 1 116 ? -1.424 -6.617 -5.882 1.00 95.31 116 CYS A CA 1
ATOM 883 C C . CYS A 1 116 ? -1.771 -6.130 -7.295 1.00 95.31 116 CYS A C 1
ATOM 885 O O . CYS A 1 116 ? -1.199 -5.151 -7.768 1.00 95.31 116 CYS A O 1
ATOM 887 N N . ARG A 1 117 ? -2.798 -6.707 -7.927 1.00 94.38 117 ARG A N 1
ATOM 888 C CA . ARG A 1 117 ? -3.268 -6.256 -9.245 1.00 94.38 117 ARG A CA 1
ATOM 889 C C . ARG A 1 117 ? -3.697 -4.788 -9.253 1.00 94.38 117 ARG A C 1
ATOM 891 O O . ARG A 1 117 ? -3.328 -4.042 -10.156 1.00 94.38 117 ARG A O 1
ATOM 898 N N . GLU A 1 118 ? -4.472 -4.366 -8.256 1.00 94.88 118 GLU A N 1
ATOM 899 C CA . GLU A 1 118 ? -4.919 -2.973 -8.148 1.00 94.88 118 GLU A CA 1
ATOM 900 C C . GLU A 1 118 ? -3.731 -2.027 -7.943 1.00 94.88 118 GLU A C 1
ATOM 902 O O . GLU A 1 118 ? -3.626 -1.030 -8.654 1.00 94.88 118 GLU A O 1
ATOM 907 N N . VAL A 1 119 ? -2.800 -2.363 -7.043 1.00 93.56 119 VAL A N 1
ATOM 908 C CA . VAL A 1 119 ? -1.572 -1.585 -6.815 1.00 93.56 119 VAL A CA 1
ATOM 909 C C . VAL A 1 119 ? -0.763 -1.471 -8.107 1.00 93.56 119 VAL A C 1
ATOM 911 O O . VAL A 1 119 ? -0.469 -0.354 -8.523 1.00 93.56 119 VAL A O 1
ATOM 914 N N . LEU A 1 120 ? -0.476 -2.581 -8.794 1.00 91.81 120 LEU A N 1
ATOM 915 C CA . LEU A 1 120 ? 0.265 -2.575 -10.061 1.00 91.81 120 LEU A CA 1
ATOM 916 C C . LEU A 1 120 ? -0.421 -1.745 -11.134 1.00 91.81 120 LEU A C 1
ATOM 918 O O . LEU A 1 120 ? 0.262 -1.047 -11.871 1.00 91.81 120 LEU A O 1
ATOM 922 N N . SER A 1 121 ? -1.754 -1.740 -11.195 1.00 89.88 121 SER A N 1
ATOM 923 C CA . SER A 1 121 ? -2.470 -0.888 -12.148 1.00 89.88 121 SER A CA 1
ATOM 924 C C . SER A 1 121 ? -2.185 0.603 -11.943 1.00 89.88 121 SER A C 1
ATOM 926 O O . SER A 1 121 ? -2.339 1.385 -12.879 1.00 89.88 121 SER A O 1
ATOM 928 N N . TRP A 1 122 ? -1.855 1.019 -10.717 1.00 86.75 122 TRP A N 1
ATOM 929 C CA . TRP A 1 122 ? -1.501 2.395 -10.373 1.00 86.75 122 TRP A CA 1
ATOM 930 C C . TRP A 1 122 ? -0.011 2.669 -10.484 1.00 86.75 122 TRP A C 1
ATOM 932 O O . TRP A 1 122 ? 0.353 3.792 -10.825 1.00 86.75 122 TRP A O 1
ATOM 942 N N . LEU A 1 123 ? 0.831 1.675 -10.185 1.00 85.56 123 LEU A N 1
ATOM 943 C CA . LEU A 1 123 ? 2.268 1.822 -10.356 1.00 85.56 123 LEU A CA 1
ATOM 944 C C . LEU A 1 123 ? 2.616 1.850 -11.853 1.00 85.56 123 LEU A C 1
ATOM 946 O O . LEU A 1 123 ? 3.351 2.712 -12.311 1.00 85.56 123 LEU A O 1
ATOM 950 N N . ASN A 1 124 ? 2.059 0.946 -12.649 1.00 87.12 124 ASN A N 1
ATOM 951 C CA . ASN A 1 124 ? 2.409 0.845 -14.057 1.00 87.12 124 ASN A CA 1
ATOM 952 C C . ASN A 1 124 ? 1.966 2.079 -14.853 1.00 87.12 124 ASN A C 1
ATOM 954 O O . ASN A 1 124 ? 0.865 2.598 -14.633 1.00 87.12 124 ASN A O 1
ATOM 958 N N . PRO A 1 125 ? 2.805 2.552 -15.792 1.00 71.12 125 PRO A N 1
ATOM 959 C CA . PRO A 1 125 ? 2.426 3.629 -16.689 1.00 71.12 125 PRO A CA 1
ATOM 960 C C . PRO A 1 125 ? 1.198 3.203 -17.507 1.00 71.12 125 PRO A C 1
ATOM 962 O O . PRO A 1 125 ? 1.226 2.224 -18.247 1.00 71.12 125 PRO A O 1
ATOM 965 N N . GLY A 1 126 ? 0.106 3.948 -17.362 1.00 68.75 126 GLY A N 1
ATOM 966 C CA . GLY A 1 126 ? -1.093 3.824 -18.188 1.00 68.75 126 GLY A CA 1
ATOM 967 C C . GLY A 1 126 ? -1.370 5.123 -18.937 1.00 68.75 126 GLY A C 1
ATOM 968 O O . GLY A 1 126 ? -0.798 6.167 -18.615 1.00 68.75 126 GLY A O 1
ATOM 969 N N . GLU A 1 127 ? -2.285 5.082 -19.909 1.00 52.47 127 GLU A N 1
ATOM 970 C CA . GLU A 1 127 ? -2.930 6.311 -20.381 1.00 52.47 127 GLU A CA 1
ATOM 971 C C . GLU A 1 127 ? -3.545 7.049 -19.183 1.00 52.47 127 GLU A C 1
ATOM 973 O O . GLU A 1 127 ? -4.004 6.417 -18.226 1.00 52.47 127 GLU A O 1
ATOM 978 N N . ALA A 1 128 ? -3.498 8.385 -19.206 1.00 47.62 128 ALA A N 1
ATOM 979 C CA . ALA A 1 128 ? -3.927 9.221 -18.092 1.00 47.62 128 ALA A CA 1
ATOM 980 C C . ALA A 1 128 ? -5.301 8.769 -17.570 1.00 47.62 128 ALA A C 1
ATOM 982 O O . ALA A 1 128 ? -6.313 8.864 -18.269 1.00 47.62 128 ALA A O 1
ATOM 983 N N . LYS A 1 129 ? -5.329 8.274 -16.326 1.00 48.41 129 LYS A N 1
ATOM 984 C CA . LYS A 1 129 ? -6.566 7.931 -15.620 1.00 48.41 129 LYS A CA 1
ATOM 985 C C . LYS A 1 129 ? -7.278 9.238 -15.259 1.00 48.41 129 LYS A C 1
ATOM 987 O O . LYS A 1 129 ? -7.067 9.788 -14.176 1.00 48.41 129 LYS A O 1
ATOM 992 N N . SER A 1 130 ? -8.010 9.756 -16.245 1.00 34.91 130 SER A N 1
ATOM 993 C CA . SER A 1 130 ? -8.892 10.930 -16.179 1.00 34.91 130 SER A CA 1
ATOM 994 C C . SER A 1 130 ? -9.836 10.803 -14.979 1.00 34.91 130 SER A C 1
ATOM 996 O O . SER A 1 130 ? -10.562 9.787 -14.941 1.00 34.91 130 SER A O 1
#

Radius of gyration: 13.46 Å; chains: 1; bounding box: 29×31×32 Å

Secondary structure (DSSP, 8-state):
-TGGGGGS-HHHHTT--HHHHHHS-HHHHHHHHHHHHHHS-HHHHHHHHHHHHT-TTTTTHHHHHT-GGG---HHHHHHHHTTSPTT-HHHHHHHH-SSSPPPGGGTGGGS-HHHHHHHHHHHS--S---